Protein AF-A0A7R8ZUM9-F1 (afdb_monomer_lite)

Organism: NCBI:txid163714

Radius of gyration: 27.13 Å; chains: 1; bounding box: 46×42×92 Å

InterPro domains:
  IPR018389 TRAP transporter solute receptor DctP [PF03480] (64-168)
  IPR018389 TRAP transporter solute receptor DctP [PTHR33376] (64-169)
  IPR038404 TRAP transporter solute receptor DctP superfamily [G3DSA:3.40.190.170] (61-169)

Secondary structure (DSSP, 8-state):
--HHHHHHHHHHHHHHTT----PPEEEEEEE-S-TTSHHHHHHHHHHHHHHHHHTTSEEEEEEEEEEEEE----EEEEESS---SSGGGGTT-EEEE-SSHHHHHHHHHTTSEEEE--GGGHHHHHHTTSSSEEEE-HHHHHHTTGGGT--EEEEEEEE-PPEEEEEE-

Foldseek 3Di:
DPPPVVVVVVVVVVVVVPPPPQPADEDEDEDADDCPDVVVVVQVVVQVVCCVVVVNNYGYDHWKYFDDWDFQAFKFKWFQPDADPALVVQAAFEEEDAPDPVRQVVNVVSRHGYDHDDPVCVLVCLQVPVGGIYMGDPVSCVVVVVCVRTVYTDPPSSDTDIDTDMDTD

pLDDT: mean 88.33, std 12.73, range [51.47, 98.5]

Sequence (169 aa):
MMGKSFLFLFILILNQACASDSKPQLLYLAHNMPQSHPVHQGILEMQQSLERKSGGSLRIKYWLRGLCFYDAGSRSFYTSAKAIRSPEDLKGMKIRVMNNQMSINMVKAMGGSGTPMAFSELYTALQQGVVDGAENNPPSFVESNHYEVCKYYTLDEHSGVPDVLVIST

Structure (mmCIF, N/CA/C/O backbone):
data_AF-A0A7R8ZUM9-F1
#
_entry.id   AF-A0A7R8ZUM9-F1
#
loop_
_atom_site.group_PDB
_atom_site.id
_atom_site.type_symbol
_atom_site.label_atom_id
_atom_site.label_alt_id
_atom_site.label_comp_id
_atom_site.label_asym_id
_atom_site.label_entity_id
_atom_site.label_seq_id
_atom_site.pdbx_PDB_ins_code
_atom_site.Cartn_x
_atom_site.Cartn_y
_atom_site.Cartn_z
_atom_site.occupancy
_atom_site.B_iso_or_equiv
_atom_site.auth_seq_id
_atom_site.auth_comp_id
_atom_site.auth_asym_id
_atom_site.auth_atom_id
_atom_site.pdbx_PDB_model_num
ATOM 1 N N . MET A 1 1 ? -14.169 -29.057 72.718 1.00 53.19 1 MET A N 1
ATOM 2 C CA . MET A 1 1 ? -15.027 -28.085 71.992 1.00 53.19 1 MET A CA 1
ATOM 3 C C . MET A 1 1 ? -14.350 -27.489 70.738 1.00 53.19 1 MET A C 1
ATOM 5 O O . MET A 1 1 ? -14.696 -26.387 70.348 1.00 53.19 1 MET A O 1
ATOM 9 N N . MET A 1 2 ? -13.449 -28.209 70.044 1.00 54.53 2 MET A N 1
ATOM 10 C CA . MET A 1 2 ? -12.626 -27.634 68.952 1.00 54.53 2 MET A CA 1
ATOM 11 C C . MET A 1 2 ? -13.068 -28.015 67.518 1.00 54.53 2 MET A C 1
ATOM 13 O O . MET A 1 2 ? -12.538 -27.480 66.554 1.00 54.53 2 MET A O 1
ATOM 17 N N . GLY A 1 3 ? -14.027 -28.938 67.354 1.00 55.91 3 GLY A N 1
ATOM 18 C CA . GLY A 1 3 ? -14.366 -29.520 66.041 1.00 55.91 3 GLY A CA 1
ATOM 19 C C . GLY A 1 3 ? -15.409 -28.755 65.214 1.00 55.91 3 GLY A C 1
ATOM 20 O O . GLY A 1 3 ? -15.381 -28.814 63.989 1.00 55.91 3 GLY A O 1
ATOM 21 N N . LYS A 1 4 ? -16.316 -28.002 65.855 1.00 57.03 4 LYS A N 1
ATOM 22 C CA . LYS A 1 4 ? -17.398 -27.288 65.147 1.00 57.03 4 LYS A CA 1
ATOM 23 C C . LYS A 1 4 ? -16.918 -26.007 64.452 1.00 57.03 4 LYS A C 1
ATOM 25 O O . LYS A 1 4 ? -17.374 -25.730 63.348 1.00 57.03 4 LYS A O 1
ATOM 30 N N . SER A 1 5 ? -15.955 -25.283 65.035 1.00 57.88 5 SER A N 1
ATOM 31 C CA . SER A 1 5 ? -15.351 -24.102 64.391 1.00 57.88 5 SER A CA 1
ATOM 32 C C . SER A 1 5 ? -14.481 -24.460 63.187 1.00 57.88 5 SER A C 1
ATOM 34 O O . SER A 1 5 ? -14.463 -23.713 62.217 1.00 57.88 5 SER A O 1
ATOM 36 N N . PHE A 1 6 ? -13.799 -25.611 63.210 1.00 60.16 6 PHE A N 1
ATOM 37 C CA . PHE A 1 6 ? -12.957 -26.046 62.092 1.00 60.16 6 PHE A CA 1
ATOM 38 C C . PHE A 1 6 ? -13.796 -26.462 60.877 1.00 60.16 6 PHE A C 1
ATOM 40 O O . PHE A 1 6 ? -13.466 -26.113 59.748 1.00 60.16 6 PHE A O 1
ATOM 47 N N . LEU A 1 7 ? -14.931 -27.131 61.113 1.00 61.34 7 LEU A N 1
ATOM 48 C CA . LEU A 1 7 ? -15.879 -27.496 60.060 1.00 61.34 7 LEU A CA 1
ATOM 49 C C . LEU A 1 7 ? -16.547 -26.259 59.435 1.00 61.34 7 LEU A C 1
ATOM 51 O O . LEU A 1 7 ? -16.698 -26.192 58.219 1.00 61.34 7 LEU A O 1
ATOM 55 N N . PHE A 1 8 ? -16.885 -25.251 60.248 1.00 60.88 8 PHE A N 1
ATOM 56 C CA . PHE A 1 8 ? -17.423 -23.978 59.757 1.00 60.88 8 PHE A CA 1
ATOM 57 C C . PHE A 1 8 ? -16.404 -23.200 58.916 1.00 60.88 8 PHE A C 1
ATOM 59 O O . PHE A 1 8 ? -16.758 -22.672 57.864 1.00 60.88 8 PHE A O 1
ATOM 66 N N . LEU A 1 9 ? -15.136 -23.173 59.338 1.00 61.62 9 LEU A N 1
ATOM 67 C CA . LEU A 1 9 ? -14.059 -22.521 58.592 1.00 61.62 9 LEU A CA 1
ATOM 68 C C . LEU A 1 9 ? -13.787 -23.234 57.256 1.00 61.62 9 LEU A C 1
ATOM 70 O O . LEU A 1 9 ? -13.595 -22.579 56.238 1.00 61.62 9 LEU A O 1
ATOM 74 N N . PHE A 1 10 ? -13.849 -24.568 57.234 1.00 62.75 10 PHE A N 1
ATOM 75 C CA . PHE A 1 10 ? -13.651 -25.367 56.021 1.00 62.75 10 PHE A CA 1
ATOM 76 C C . PHE A 1 10 ? -14.787 -25.181 54.999 1.00 62.75 10 PHE A C 1
ATOM 78 O O . PHE A 1 10 ? -14.529 -25.056 53.804 1.00 62.75 10 PHE A O 1
ATOM 85 N N . ILE A 1 11 ? -16.040 -25.077 55.460 1.00 63.53 11 ILE A N 1
ATOM 86 C CA . ILE A 1 11 ? -17.202 -24.767 54.604 1.00 63.53 11 ILE A CA 1
ATOM 87 C C . ILE A 1 11 ? -17.119 -23.334 54.050 1.00 63.53 11 ILE A C 1
ATOM 89 O O . ILE A 1 11 ? -17.487 -23.099 52.897 1.00 63.53 11 ILE A O 1
ATOM 93 N N . LEU A 1 12 ? -16.602 -22.378 54.831 1.00 59.31 12 LEU A N 1
ATOM 94 C CA . LEU A 1 12 ? -16.405 -20.996 54.378 1.00 59.31 12 LEU A CA 1
ATOM 95 C C . LEU A 1 12 ? -15.325 -20.899 53.284 1.00 59.31 12 LEU A C 1
ATOM 97 O O . LEU A 1 12 ? -15.497 -20.163 52.316 1.00 59.31 12 LEU A O 1
ATOM 101 N N . ILE A 1 13 ? -14.240 -21.673 53.412 1.00 62.09 13 ILE A N 1
ATOM 102 C CA . ILE A 1 13 ? -13.142 -21.732 52.432 1.00 62.09 13 ILE A CA 1
ATOM 103 C C . ILE A 1 13 ? -13.594 -22.426 51.134 1.00 62.09 13 ILE A C 1
ATOM 105 O O . ILE A 1 13 ? -13.273 -21.952 50.045 1.00 62.09 13 ILE A O 1
ATOM 109 N N . LEU A 1 14 ? -14.398 -23.493 51.223 1.00 57.72 14 LEU A N 1
ATOM 110 C CA . LEU A 1 14 ? -14.947 -24.185 50.046 1.00 57.72 14 LEU A CA 1
ATOM 111 C C . LEU A 1 14 ? -15.922 -23.315 49.236 1.00 57.72 14 LEU A C 1
ATOM 113 O O . LEU A 1 14 ? -15.932 -23.403 48.011 1.00 57.72 14 LEU A O 1
ATOM 117 N N . ASN A 1 15 ? -16.700 -22.442 49.888 1.00 55.03 15 ASN A N 1
ATOM 118 C CA . ASN A 1 15 ? -17.597 -21.518 49.182 1.00 55.03 15 ASN A CA 1
ATOM 119 C C . ASN A 1 15 ? -16.850 -20.401 48.434 1.00 55.03 15 ASN A C 1
ATOM 121 O O . ASN A 1 15 ? -17.349 -19.922 47.420 1.00 55.03 15 ASN A O 1
ATOM 125 N N . GLN A 1 16 ? -15.650 -20.007 48.878 1.00 57.22 16 GLN A N 1
ATOM 126 C CA . GLN A 1 16 ? -14.845 -19.013 48.155 1.00 57.22 16 GLN A CA 1
ATOM 127 C C . GLN A 1 16 ? -14.099 -19.596 46.948 1.00 57.22 16 GLN A C 1
ATOM 129 O O . GLN A 1 16 ? -13.818 -18.874 45.997 1.00 57.22 16 GLN A O 1
ATOM 134 N N . ALA A 1 17 ? -13.823 -20.902 46.936 1.00 54.47 17 ALA A N 1
ATOM 135 C CA . ALA A 1 17 ? -13.097 -21.553 45.844 1.00 54.47 17 ALA A CA 1
ATOM 136 C C . ALA A 1 17 ? -13.923 -21.722 44.550 1.00 54.47 17 ALA A C 1
ATOM 138 O O . ALA A 1 17 ? -13.356 -22.034 43.505 1.00 54.47 17 ALA A O 1
ATOM 139 N N . CYS A 1 18 ? -15.248 -21.524 44.602 1.00 51.47 18 CYS A N 1
ATOM 140 C CA . CYS A 1 18 ? -16.145 -21.724 43.458 1.00 51.47 18 CYS A CA 1
ATOM 141 C C . CYS A 1 18 ? -16.448 -20.443 42.658 1.00 51.47 18 CYS A C 1
ATOM 143 O O . CYS A 1 18 ? -17.138 -20.511 41.641 1.00 51.47 18 CYS A O 1
ATOM 145 N N . ALA A 1 19 ? -15.938 -19.284 43.082 1.00 54.44 19 ALA A N 1
ATOM 146 C CA . ALA A 1 19 ? -16.013 -18.058 42.297 1.00 54.44 19 ALA A CA 1
ATOM 147 C C . ALA A 1 19 ? -14.882 -18.065 41.260 1.00 54.44 19 ALA A C 1
ATOM 149 O O . ALA A 1 19 ? -13.787 -17.561 41.502 1.00 54.44 19 ALA A O 1
ATOM 150 N N . SER A 1 20 ? -15.113 -18.685 40.100 1.00 56.97 20 SER A N 1
ATOM 151 C CA . SER A 1 20 ? -14.215 -18.492 38.965 1.00 56.97 20 SER A CA 1
ATOM 152 C C . SER A 1 20 ? -14.351 -17.044 38.490 1.00 56.97 20 SER A C 1
ATOM 154 O O . SER A 1 20 ? -15.278 -16.718 37.749 1.00 56.97 20 SER A O 1
ATOM 156 N N . ASP A 1 21 ? -13.429 -16.180 38.908 1.00 58.47 21 ASP A N 1
ATOM 157 C CA . ASP A 1 21 ? -13.212 -14.843 38.344 1.00 58.47 21 ASP A CA 1
ATOM 158 C C . ASP A 1 21 ? -12.678 -14.975 36.904 1.00 58.47 21 ASP A C 1
ATOM 160 O O . ASP A 1 21 ? -11.528 -14.658 36.582 1.00 58.47 21 ASP A O 1
ATOM 164 N N . SER A 1 22 ? -13.490 -15.515 35.993 1.00 67.50 22 SER A N 1
ATOM 165 C CA . SER A 1 22 ? -13.150 -15.509 34.577 1.00 67.50 22 SER A CA 1
ATOM 166 C C . SER A 1 22 ? -13.293 -14.074 34.080 1.00 67.50 22 SER A C 1
ATOM 168 O O . SER A 1 22 ? -14.404 -13.543 34.016 1.00 67.50 22 SER A O 1
ATOM 170 N N . LYS A 1 23 ? -12.166 -13.434 33.746 1.00 79.25 23 LYS A N 1
ATOM 171 C CA . LYS A 1 23 ? -12.163 -12.104 33.126 1.00 79.25 23 LYS A CA 1
ATOM 172 C C . LYS A 1 23 ? -13.129 -12.096 31.930 1.00 79.25 23 LYS A C 1
ATOM 174 O O . LYS A 1 23 ? -13.048 -13.013 31.112 1.00 79.25 23 LYS A O 1
ATOM 179 N N . PRO A 1 24 ? -13.997 -11.076 31.800 1.00 84.06 24 PRO A N 1
ATOM 180 C CA . PRO A 1 24 ? -14.909 -10.975 30.670 1.00 84.06 24 PRO A CA 1
ATOM 181 C C . PRO A 1 24 ? -14.148 -11.027 29.347 1.00 84.06 24 PRO A C 1
ATOM 183 O O . PRO A 1 24 ? -13.150 -10.318 29.177 1.00 84.06 24 PRO A O 1
ATOM 186 N N . GLN A 1 25 ? -14.628 -11.821 28.395 1.00 91.06 25 GLN A N 1
ATOM 187 C CA . GLN A 1 25 ? -14.088 -11.800 27.042 1.00 91.06 25 GLN A CA 1
ATOM 188 C C . GLN A 1 25 ? -14.609 -10.549 26.320 1.00 91.06 25 GLN A C 1
ATOM 190 O O . GLN A 1 25 ? -15.815 -10.303 26.234 1.00 91.06 25 GLN A O 1
ATOM 195 N N . LEU A 1 26 ? -13.673 -9.742 25.819 1.00 89.81 26 LEU A N 1
ATOM 196 C CA . LEU A 1 26 ? -13.956 -8.483 25.139 1.00 89.81 26 LEU A CA 1
ATOM 197 C C . LEU A 1 26 ? -14.084 -8.693 23.631 1.00 89.81 26 LEU A C 1
ATOM 199 O O . LEU A 1 26 ? -13.175 -9.211 22.983 1.00 89.81 26 LEU A O 1
ATOM 203 N N . LEU A 1 27 ? -15.201 -8.236 23.073 1.00 88.69 27 LEU A N 1
ATOM 204 C CA . LEU A 1 27 ? -15.417 -8.098 21.641 1.00 88.69 27 LEU A CA 1
ATOM 205 C C . LEU A 1 27 ? -15.182 -6.638 21.257 1.00 88.69 27 LEU A C 1
ATOM 207 O O . LEU A 1 27 ? -15.891 -5.739 21.709 1.00 88.69 27 LEU A O 1
ATOM 211 N N . TYR A 1 28 ? -14.184 -6.400 20.414 1.00 86.94 28 TYR A N 1
ATOM 212 C CA . TYR A 1 28 ? -13.873 -5.063 19.924 1.00 86.94 28 TYR A CA 1
ATOM 213 C C . TYR A 1 28 ? -14.649 -4.785 18.650 1.00 86.94 28 TYR A C 1
ATOM 215 O O . TYR A 1 28 ? -14.553 -5.541 17.684 1.00 86.94 28 TYR A O 1
ATOM 223 N N . LEU A 1 29 ? -15.390 -3.682 18.648 1.00 84.88 29 LEU A N 1
ATOM 224 C CA . LEU A 1 29 ? -16.095 -3.197 17.470 1.00 84.88 29 LEU A CA 1
ATOM 225 C C . LEU A 1 29 ? -15.611 -1.793 17.127 1.00 84.88 29 LEU A C 1
ATOM 227 O O . LEU A 1 29 ? -15.349 -0.967 18.004 1.00 84.88 29 LEU A O 1
ATOM 231 N N . ALA A 1 30 ? -15.500 -1.529 15.832 1.00 79.75 30 ALA A N 1
ATOM 232 C CA . ALA A 1 30 ? -15.129 -0.232 15.298 1.00 79.75 30 ALA A CA 1
ATOM 233 C C . ALA A 1 30 ? -16.042 0.106 14.119 1.00 79.75 30 ALA A C 1
ATOM 235 O O . ALA A 1 30 ? -16.398 -0.760 13.322 1.00 79.75 30 ALA A O 1
ATOM 236 N N . HIS A 1 31 ? -16.422 1.373 14.021 1.00 80.44 31 HIS A N 1
ATOM 237 C CA . HIS A 1 31 ? -17.114 1.944 12.872 1.00 80.44 31 HIS A CA 1
ATOM 238 C C . HIS A 1 31 ? -16.783 3.440 12.816 1.00 80.44 31 HIS A C 1
ATOM 240 O O . HIS A 1 31 ? -16.430 4.035 13.832 1.00 80.44 31 HIS A O 1
ATOM 246 N N . ASN A 1 32 ? -16.922 4.063 11.646 1.00 73.50 32 ASN A N 1
ATOM 247 C CA . ASN A 1 32 ? -16.602 5.483 11.460 1.00 73.50 32 ASN A CA 1
ATOM 248 C C . ASN A 1 32 ? -17.852 6.373 11.330 1.00 73.50 32 ASN A C 1
ATOM 250 O O . ASN A 1 32 ? -17.874 7.337 10.574 1.00 73.50 32 ASN A O 1
ATOM 254 N N . MET A 1 33 ? -18.934 6.008 12.018 1.00 78.81 33 MET A N 1
ATOM 255 C CA . MET A 1 33 ? -20.203 6.743 11.922 1.00 78.81 33 MET A CA 1
ATOM 256 C C . MET A 1 33 ? -20.374 7.668 13.132 1.00 78.81 33 MET A C 1
ATOM 258 O O . MET A 1 33 ? -19.925 7.303 14.221 1.00 78.81 33 MET A O 1
ATOM 262 N N . PRO A 1 34 ? -21.056 8.822 12.990 1.00 80.50 34 PRO A N 1
ATOM 263 C CA . PRO A 1 34 ? -21.393 9.684 14.121 1.00 80.50 34 PRO A CA 1
ATOM 264 C C . PRO A 1 34 ? -22.122 8.926 15.236 1.00 80.50 34 PRO A C 1
ATOM 266 O O . PRO A 1 34 ? -22.841 7.965 14.966 1.00 80.50 34 PRO A O 1
ATOM 269 N N . GLN A 1 35 ? -22.014 9.396 16.483 1.00 81.19 35 GLN A N 1
ATOM 270 C CA . GLN A 1 35 ? -22.724 8.768 17.607 1.00 81.19 35 GLN A CA 1
ATOM 271 C C . GLN A 1 35 ? -24.248 8.796 17.427 1.00 81.19 35 GLN A C 1
ATOM 273 O O . GLN A 1 35 ? -24.936 7.886 17.871 1.00 81.19 35 GLN A O 1
ATOM 278 N N . SER A 1 36 ? -24.782 9.799 16.728 1.00 86.25 36 SER A N 1
ATOM 279 C CA . SER A 1 36 ? -26.204 9.884 16.375 1.00 86.25 36 SER A CA 1
ATOM 280 C C . SER A 1 36 ? -26.640 8.878 15.304 1.00 86.25 36 SER A C 1
ATOM 282 O O . SER A 1 36 ? -27.835 8.711 15.073 1.00 86.25 36 SER A O 1
ATOM 284 N N . HIS A 1 37 ? -25.706 8.210 14.625 1.00 90.12 37 HIS A N 1
ATOM 285 C CA . HIS A 1 37 ? -26.030 7.294 13.543 1.00 90.12 37 HIS A CA 1
ATOM 286 C C . HIS A 1 37 ? -26.660 5.994 14.082 1.00 90.12 37 HIS A C 1
ATOM 288 O O . HIS A 1 37 ? -26.143 5.438 15.058 1.00 90.12 37 HIS A O 1
ATOM 294 N N . PRO A 1 38 ? -27.695 5.428 13.426 1.00 93.44 38 PRO A N 1
ATOM 295 C CA . PRO A 1 38 ? -28.362 4.205 13.886 1.00 93.44 38 PRO A CA 1
ATOM 296 C C . PRO A 1 38 ? -27.424 3.013 14.115 1.00 93.44 38 PRO A C 1
ATOM 298 O O . PRO A 1 38 ? -27.644 2.227 15.028 1.00 93.44 38 PRO A O 1
ATOM 301 N N . VAL A 1 39 ? -26.340 2.897 13.337 1.00 89.88 39 VAL A N 1
ATOM 302 C CA . VAL A 1 39 ? -25.321 1.842 13.535 1.00 89.88 39 VAL A CA 1
ATOM 303 C C . VAL A 1 39 ? -24.595 1.989 14.877 1.00 89.88 39 VAL A C 1
ATOM 305 O O . VAL A 1 39 ? -24.379 0.985 15.549 1.00 89.88 39 VAL A O 1
ATOM 308 N N . HIS A 1 40 ? -24.252 3.215 15.297 1.00 89.44 40 HIS A N 1
ATOM 309 C CA . HIS A 1 40 ? -23.618 3.436 16.603 1.00 89.44 40 HIS A CA 1
ATOM 310 C C . HIS A 1 40 ? -24.581 3.076 17.734 1.00 89.44 40 HIS A C 1
ATOM 312 O O . HIS A 1 40 ? -24.232 2.322 18.637 1.00 89.44 40 HIS A O 1
ATOM 318 N N . GLN A 1 41 ? -25.822 3.561 17.638 1.00 91.50 41 GLN A N 1
ATOM 319 C CA . GLN A 1 41 ? -26.874 3.264 18.610 1.00 91.50 41 GLN A CA 1
ATOM 320 C C . GLN A 1 41 ? -27.155 1.758 18.698 1.00 91.50 41 GLN A C 1
ATOM 322 O O . GLN A 1 41 ? -27.282 1.213 19.791 1.00 91.50 41 GLN A O 1
ATOM 327 N N . GLY A 1 42 ? -27.147 1.058 17.560 1.00 92.88 42 GLY A N 1
ATOM 328 C CA . GLY A 1 42 ? -27.266 -0.397 17.512 1.00 92.88 42 GLY A CA 1
ATOM 329 C C . GLY A 1 42 ? -26.124 -1.121 18.231 1.00 92.88 42 GLY A C 1
ATOM 330 O O . GLY A 1 42 ? -26.372 -2.106 18.920 1.00 92.88 42 GLY A O 1
ATOM 331 N N . ILE A 1 43 ? -24.886 -0.625 18.134 1.00 91.25 43 ILE A N 1
ATOM 332 C CA . ILE A 1 43 ? -23.742 -1.186 18.873 1.00 91.25 43 ILE A CA 1
ATOM 333 C C . ILE A 1 43 ? -23.891 -0.959 20.382 1.00 91.25 43 ILE A C 1
ATOM 335 O O . ILE A 1 43 ? -23.612 -1.880 21.149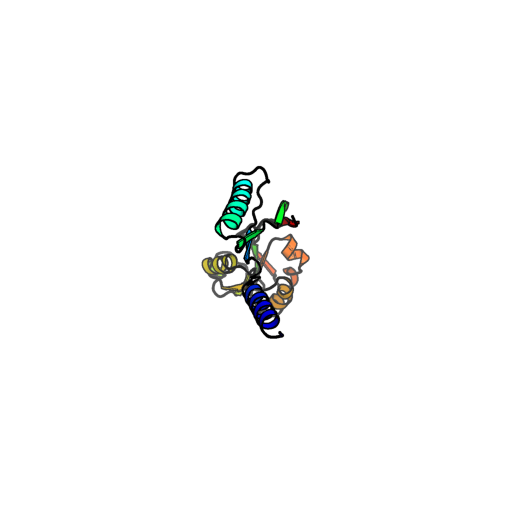 1.00 91.25 43 ILE A O 1
ATOM 339 N N . LEU A 1 44 ? -24.365 0.215 20.811 1.00 90.75 44 LEU A N 1
ATOM 340 C CA . LEU A 1 44 ? -24.623 0.504 22.227 1.00 90.75 44 LEU A CA 1
ATOM 341 C C . LEU A 1 44 ? -25.708 -0.416 22.807 1.00 90.75 44 LEU A C 1
ATOM 343 O O . LEU A 1 44 ? -25.522 -0.992 23.879 1.00 90.75 44 LEU A O 1
ATOM 347 N N . GLU A 1 45 ? -26.805 -0.622 22.079 1.00 94.69 45 GLU A N 1
ATOM 348 C CA . GLU A 1 45 ? -27.875 -1.535 22.499 1.00 94.69 45 GLU A CA 1
ATOM 349 C C . GLU A 1 45 ? -27.406 -2.997 22.497 1.00 94.69 45 GLU A C 1
ATOM 351 O O . GLU A 1 45 ? -27.706 -3.774 23.410 1.00 94.69 45 GLU A O 1
ATOM 356 N N . MET A 1 46 ? -26.604 -3.382 21.501 1.00 93.88 46 MET A N 1
ATOM 357 C CA . MET A 1 46 ? -25.997 -4.709 21.439 1.00 93.88 46 MET A CA 1
ATOM 358 C C . MET A 1 46 ? -25.040 -4.944 22.610 1.00 93.88 46 MET A C 1
ATOM 360 O O . MET A 1 46 ? -25.053 -6.035 23.177 1.00 93.88 46 MET A O 1
ATOM 364 N N . GLN A 1 47 ? -24.256 -3.939 23.009 1.00 92.69 47 GLN A N 1
ATOM 365 C CA . GLN A 1 47 ? -23.386 -4.004 24.184 1.00 92.69 47 GLN A CA 1
ATOM 366 C C . GLN A 1 47 ? -24.198 -4.306 25.448 1.00 92.69 47 GLN A C 1
ATOM 368 O O . GLN A 1 47 ? -23.882 -5.268 26.151 1.00 92.69 47 GLN A O 1
ATOM 373 N N . GLN A 1 48 ? -25.278 -3.559 25.693 1.00 93.25 48 GLN A N 1
ATOM 374 C CA . GLN A 1 48 ? -26.149 -3.771 26.856 1.00 93.25 48 GLN A CA 1
ATOM 375 C C . GLN A 1 48 ? -26.828 -5.145 26.819 1.00 93.25 48 GLN A C 1
ATOM 377 O O . GLN A 1 48 ? -26.856 -5.880 27.811 1.00 93.25 48 GLN A O 1
ATOM 382 N N . SER A 1 49 ? -27.361 -5.527 25.659 1.00 94.88 49 SER A N 1
ATOM 383 C CA . SER A 1 49 ? -28.033 -6.811 25.481 1.00 94.88 49 SER A CA 1
ATOM 384 C C . SER A 1 49 ? -27.081 -8.000 25.625 1.00 94.88 49 SER A C 1
ATOM 386 O O . SER A 1 49 ? -27.479 -9.017 26.195 1.00 94.88 49 SER A O 1
ATOM 388 N N . LEU A 1 50 ? -25.837 -7.887 25.155 1.00 94.19 50 LEU A N 1
ATOM 389 C CA . LEU A 1 50 ? -24.821 -8.929 25.295 1.00 94.19 50 LEU A CA 1
ATOM 390 C C . LEU A 1 50 ? -24.377 -9.082 26.749 1.00 94.19 50 LEU A C 1
ATOM 392 O O . LEU A 1 50 ? -24.323 -10.204 27.250 1.00 94.19 50 LEU A O 1
ATOM 396 N N . GLU A 1 51 ? -24.102 -7.976 27.438 1.00 93.31 51 GLU A N 1
ATOM 397 C CA . GLU A 1 51 ? -23.686 -8.006 28.841 1.00 93.31 51 GLU A CA 1
ATOM 398 C C . GLU A 1 51 ? -24.776 -8.637 29.718 1.00 93.31 51 GLU A C 1
ATOM 400 O O . GLU A 1 51 ? -24.502 -9.560 30.488 1.00 93.31 51 GLU A O 1
ATOM 405 N N . ARG A 1 52 ? -26.038 -8.247 29.503 1.00 94.62 52 ARG A N 1
ATOM 406 C CA . ARG A 1 52 ? -27.200 -8.830 30.187 1.00 94.62 52 ARG A CA 1
ATOM 407 C C . ARG A 1 52 ? -27.372 -10.321 29.901 1.00 94.62 52 ARG A C 1
ATOM 409 O O . ARG A 1 52 ? -27.574 -11.095 30.830 1.00 94.62 52 ARG A O 1
ATOM 416 N N . LYS A 1 53 ? -27.321 -10.741 28.631 1.00 95.31 53 LYS A N 1
ATOM 417 C CA . LYS A 1 53 ? -27.535 -12.152 28.249 1.00 95.31 53 LYS A CA 1
ATOM 418 C C . LYS A 1 53 ? -26.382 -13.066 28.656 1.00 95.31 53 LYS A C 1
ATOM 420 O O . LYS A 1 53 ? -26.611 -14.244 28.899 1.00 95.31 53 LYS A O 1
ATOM 425 N N . SER A 1 54 ? -25.162 -12.541 28.712 1.00 93.94 54 SER A N 1
ATOM 426 C CA . SER A 1 54 ? -23.963 -13.306 29.064 1.00 93.94 54 SER A CA 1
ATOM 427 C C . SER A 1 54 ? -23.664 -13.312 30.566 1.00 93.94 54 SER A C 1
ATOM 429 O O . SER A 1 54 ? -22.684 -13.930 30.982 1.00 93.94 54 SER A O 1
ATOM 431 N N . GLY A 1 55 ? -24.453 -12.606 31.385 1.00 92.25 55 GLY A N 1
ATOM 432 C CA . GLY A 1 55 ? -24.154 -12.431 32.808 1.00 92.25 55 GLY A CA 1
ATOM 433 C C . GLY A 1 55 ? -22.816 -11.721 33.041 1.00 92.25 55 GLY A C 1
ATOM 434 O O . GLY A 1 55 ? -22.119 -12.019 34.005 1.00 92.25 55 GLY A O 1
ATOM 435 N N . GLY A 1 56 ? -22.416 -10.838 32.122 1.00 89.81 56 GLY A N 1
ATOM 436 C CA . GLY A 1 56 ? -21.142 -10.121 32.173 1.00 89.81 56 GLY A CA 1
ATOM 437 C C . GLY A 1 56 ? -19.917 -10.905 31.696 1.00 89.81 56 GLY A C 1
ATOM 438 O O . GLY A 1 56 ? -18.833 -10.322 31.662 1.00 89.81 56 GLY A O 1
ATOM 439 N N . SER A 1 57 ? -20.064 -12.173 31.291 1.00 91.50 57 SER A N 1
ATOM 440 C CA . SER A 1 57 ? -18.955 -12.977 30.745 1.00 91.50 57 SER A CA 1
ATOM 441 C C . SER A 1 57 ? -18.492 -12.507 29.359 1.00 91.50 57 SER A C 1
ATOM 443 O O . SER A 1 57 ? -17.338 -12.730 28.990 1.00 91.50 57 SER A O 1
ATOM 445 N N . LEU A 1 58 ? -19.353 -11.799 28.618 1.00 93.31 58 LEU A N 1
ATOM 446 C CA . LEU A 1 58 ? -19.037 -11.156 27.344 1.00 93.31 58 LEU A CA 1
ATOM 447 C C . LEU A 1 58 ? -19.316 -9.655 27.420 1.00 93.31 58 LEU A C 1
ATOM 449 O O . LEU A 1 58 ? -20.373 -9.227 27.887 1.00 93.31 58 LEU A O 1
ATOM 453 N N . ARG A 1 59 ? -18.384 -8.850 26.907 1.00 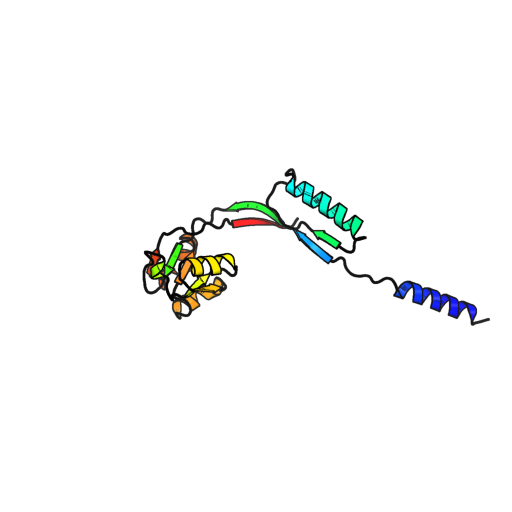91.50 59 ARG A N 1
ATOM 454 C CA . ARG A 1 59 ? -18.529 -7.390 26.826 1.00 91.50 59 ARG A CA 1
ATOM 455 C C . ARG A 1 59 ? -18.117 -6.887 25.456 1.00 91.50 59 ARG A C 1
ATOM 457 O O . ARG A 1 59 ? -17.143 -7.371 24.889 1.00 91.50 59 ARG A O 1
ATOM 464 N N . ILE A 1 60 ? -18.823 -5.886 24.942 1.00 90.19 60 ILE A N 1
ATOM 465 C CA . ILE A 1 60 ? -18.404 -5.157 23.743 1.00 90.19 60 ILE A CA 1
ATOM 466 C C . ILE A 1 60 ? -17.671 -3.891 24.167 1.00 90.19 60 ILE A C 1
ATOM 468 O O . ILE A 1 60 ? -18.132 -3.177 25.058 1.00 90.19 60 ILE A O 1
ATOM 472 N N . LYS A 1 61 ? -16.548 -3.602 23.510 1.00 86.31 61 LYS A N 1
ATOM 473 C CA . LYS A 1 61 ? -15.860 -2.319 23.616 1.00 86.31 61 LYS A CA 1
ATOM 474 C C . LYS A 1 61 ? -15.799 -1.663 22.243 1.00 86.31 61 LYS A C 1
ATOM 476 O O . LYS A 1 61 ? -15.107 -2.133 21.341 1.00 86.31 61 LYS A O 1
ATOM 481 N N . TYR A 1 62 ? -16.509 -0.552 22.113 1.00 83.94 62 TYR A N 1
ATOM 482 C CA . TYR A 1 62 ? -16.192 0.462 21.119 1.00 83.94 62 TYR A CA 1
ATOM 483 C C . TYR A 1 62 ? -15.000 1.266 21.649 1.00 83.94 62 TYR A C 1
ATOM 485 O O . TYR A 1 62 ? -15.034 1.728 22.787 1.00 83.94 62 TYR A O 1
ATOM 493 N N . TRP A 1 63 ? -13.914 1.323 20.876 1.00 80.12 63 TRP A N 1
ATOM 494 C CA . TRP A 1 63 ? -12.627 1.858 21.352 1.00 80.12 63 TRP A CA 1
ATOM 495 C C . TRP A 1 63 ? -11.917 2.812 20.389 1.00 80.12 63 TRP A C 1
ATOM 497 O O . TRP A 1 63 ? -10.924 3.428 20.768 1.00 80.12 63 TRP A O 1
ATOM 507 N N . LEU A 1 64 ? -12.407 2.926 19.153 1.00 83.81 64 LEU A N 1
ATOM 508 C CA . LEU A 1 64 ? -11.822 3.773 18.120 1.00 83.81 64 LEU A CA 1
ATOM 509 C C . LEU A 1 64 ? -12.904 4.671 17.541 1.00 83.81 64 LEU A C 1
ATOM 511 O O . LEU A 1 64 ? -13.899 4.176 17.010 1.00 83.81 64 LEU A O 1
ATOM 515 N N . ARG A 1 65 ? -12.675 5.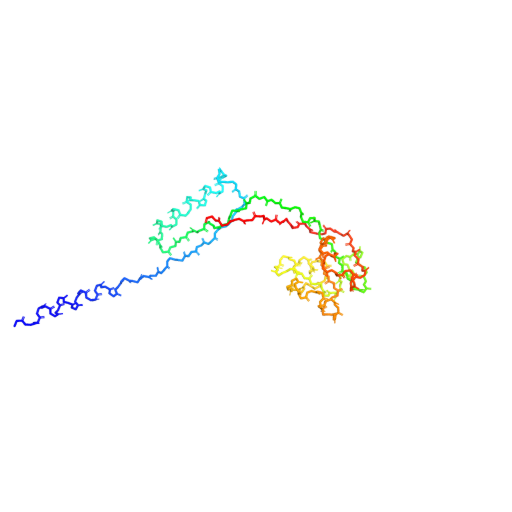982 17.607 1.00 81.31 65 ARG A N 1
ATOM 516 C CA . ARG A 1 65 ? -13.496 6.994 16.945 1.00 81.31 65 ARG A CA 1
ATOM 517 C C . ARG A 1 65 ? -12.718 7.591 15.787 1.00 81.31 65 ARG A C 1
ATOM 519 O O . ARG A 1 65 ? -11.718 8.26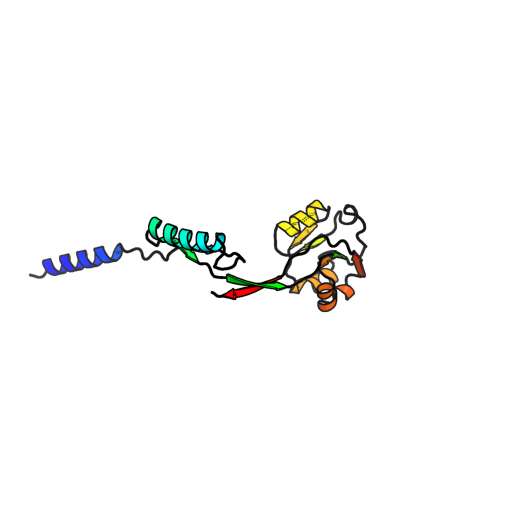3 16.026 1.00 81.31 65 ARG A O 1
ATOM 526 N N . GLY A 1 66 ? -13.187 7.395 14.559 1.00 85.56 66 GLY A N 1
ATOM 527 C CA . GLY A 1 66 ? -12.668 8.168 13.436 1.00 85.56 66 GLY A CA 1
ATOM 528 C C . GLY A 1 66 ? -13.212 9.601 13.458 1.00 85.56 66 GLY A C 1
ATOM 529 O O . GLY A 1 66 ? -14.369 9.843 13.814 1.00 85.56 66 GLY A O 1
ATOM 530 N N . LEU A 1 67 ? -12.340 10.561 13.161 1.00 85.12 67 LEU A N 1
ATOM 531 C CA . LEU A 1 67 ? -12.629 11.995 13.170 1.00 85.12 67 LEU A CA 1
ATOM 532 C C . LEU A 1 67 ? -12.827 12.536 11.755 1.00 85.12 67 LEU A C 1
ATOM 534 O O . LEU A 1 67 ? -13.755 13.304 11.513 1.00 85.12 67 LEU A O 1
ATOM 538 N N . CYS A 1 68 ? -11.965 12.128 10.827 1.00 85.69 68 CYS A N 1
ATOM 539 C CA . CYS A 1 68 ? -12.015 12.526 9.426 1.00 85.69 68 CYS A CA 1
ATOM 540 C C . CYS A 1 68 ? -11.267 11.522 8.540 1.00 85.69 68 CYS A C 1
ATOM 542 O O . CYS A 1 68 ? -10.540 10.654 9.034 1.00 85.69 68 CYS A O 1
ATOM 544 N N . PHE A 1 69 ? -11.472 11.665 7.230 1.00 88.69 69 PHE A N 1
ATOM 545 C CA . PHE A 1 69 ? -10.714 10.968 6.198 1.00 88.69 69 PHE A CA 1
ATOM 546 C C . PHE A 1 69 ? -9.684 11.912 5.588 1.00 88.69 69 PHE A C 1
ATOM 548 O O . PHE A 1 69 ? -10.009 13.065 5.295 1.00 88.69 69 PHE A O 1
ATOM 555 N N . TYR A 1 70 ? -8.467 11.420 5.392 1.00 88.75 70 TYR A N 1
ATOM 556 C CA . TYR A 1 70 ? -7.447 12.090 4.596 1.00 88.75 70 TYR A CA 1
ATOM 557 C C . TYR A 1 70 ? -7.427 11.499 3.192 1.00 88.75 70 TYR A C 1
ATOM 559 O O . TYR A 1 70 ? -7.673 10.305 2.993 1.00 88.75 70 TYR A O 1
ATOM 567 N N . ASP A 1 71 ? -7.148 12.362 2.221 1.00 87.62 71 ASP A N 1
ATOM 568 C CA . ASP A 1 71 ? -6.945 11.945 0.846 1.00 87.62 71 ASP A CA 1
ATOM 569 C C . ASP A 1 71 ? -5.526 11.390 0.690 1.00 87.62 71 ASP A C 1
ATOM 571 O O . ASP A 1 71 ? -4.543 12.127 0.765 1.00 87.62 71 ASP A O 1
ATOM 575 N N . ALA A 1 72 ? -5.437 10.075 0.502 1.00 87.50 72 ALA A N 1
ATOM 576 C CA . ALA A 1 72 ? -4.190 9.372 0.222 1.00 87.50 72 ALA A CA 1
ATOM 577 C C . ALA A 1 72 ? -3.950 9.198 -1.290 1.00 87.50 72 ALA A C 1
ATOM 579 O O . ALA A 1 72 ? -2.969 8.568 -1.690 1.00 87.50 72 ALA A O 1
ATOM 580 N N . GLY A 1 73 ? -4.830 9.729 -2.142 1.00 92.88 73 GLY A N 1
ATOM 581 C CA . GLY A 1 73 ? -4.775 9.576 -3.589 1.00 92.88 73 GLY A CA 1
ATOM 582 C C . GLY A 1 73 ? -4.946 8.134 -4.074 1.00 92.88 73 GLY A C 1
ATOM 583 O O . GLY A 1 73 ? -5.272 7.206 -3.326 1.00 92.88 73 GLY A O 1
ATOM 584 N N . SER A 1 74 ? -4.697 7.952 -5.368 1.00 96.06 74 SER A N 1
ATOM 585 C CA . SER A 1 74 ? -4.730 6.648 -6.026 1.00 96.06 74 SER A CA 1
ATOM 586 C C . SER A 1 74 ? -3.357 5.985 -6.011 1.00 96.06 74 SER A C 1
ATOM 588 O O . SER A 1 74 ? -2.315 6.633 -6.127 1.00 96.06 74 SER A O 1
ATOM 590 N N . ARG A 1 75 ? -3.351 4.663 -5.893 1.00 96.69 75 ARG A N 1
ATOM 591 C CA . ARG A 1 75 ? -2.161 3.817 -5.876 1.00 96.69 75 ARG A CA 1
ATOM 592 C C . ARG A 1 75 ? -1.977 3.204 -7.254 1.00 96.69 75 ARG A C 1
ATOM 594 O O . ARG A 1 75 ? -2.939 2.779 -7.886 1.00 96.69 75 ARG A O 1
ATOM 601 N N . SER A 1 76 ? -0.732 3.206 -7.703 1.00 97.69 76 SER A N 1
ATOM 602 C CA . SER A 1 76 ? -0.338 2.813 -9.050 1.00 97.69 76 SER A CA 1
ATOM 603 C C . SER A 1 76 ? 0.905 1.932 -9.003 1.00 97.69 76 SER A C 1
ATOM 605 O O . SER A 1 76 ? 1.699 2.034 -8.057 1.00 97.69 76 SER A O 1
ATOM 607 N N . PHE A 1 77 ? 1.082 1.057 -9.992 1.00 98.06 77 PHE A N 1
ATOM 608 C CA . PHE A 1 77 ? 2.236 0.156 -10.021 1.00 98.06 77 PHE A CA 1
ATOM 609 C C . PHE A 1 77 ? 3.549 0.867 -10.341 1.00 98.06 77 PHE A C 1
ATOM 611 O O . PHE A 1 77 ? 3.628 1.723 -11.225 1.00 98.06 77 PHE A O 1
ATOM 618 N N . TYR A 1 78 ? 4.619 0.415 -9.693 1.00 98.50 78 TYR A N 1
ATOM 619 C CA . TYR A 1 78 ? 5.984 0.748 -10.070 1.00 98.50 78 TYR A CA 1
ATOM 620 C C . TYR A 1 78 ? 6.931 -0.429 -9.955 1.00 98.50 78 TYR A C 1
ATOM 622 O O . TYR A 1 78 ? 6.801 -1.280 -9.076 1.00 98.50 78 TYR A O 1
ATOM 630 N N . THR A 1 79 ? 7.890 -0.476 -10.868 1.00 98.25 79 THR A N 1
ATOM 631 C CA . THR A 1 79 ? 8.748 -1.640 -11.083 1.00 98.25 79 THR A CA 1
ATOM 632 C C . THR A 1 79 ? 10.166 -1.215 -11.452 1.00 98.25 79 THR A C 1
ATOM 634 O O . THR A 1 79 ? 10.418 -0.108 -11.951 1.00 98.25 79 THR A O 1
ATOM 637 N N . SER A 1 80 ? 11.120 -2.111 -11.208 1.00 96.50 80 SER A N 1
ATOM 638 C CA . SER A 1 80 ? 12.540 -1.888 -11.502 1.00 96.50 80 SER A CA 1
ATOM 639 C C . SER A 1 80 ? 12.885 -2.096 -12.977 1.00 96.50 80 SER A C 1
ATOM 641 O O . SER A 1 80 ? 13.611 -1.287 -13.554 1.00 96.50 80 SER A O 1
ATOM 643 N N . ALA A 1 81 ? 12.339 -3.140 -13.607 1.00 93.62 81 ALA A N 1
ATOM 644 C CA . ALA A 1 81 ? 12.828 -3.622 -14.902 1.00 93.62 81 ALA A CA 1
ATOM 645 C C . ALA A 1 81 ? 11.934 -3.305 -16.114 1.00 93.62 81 ALA A C 1
ATOM 647 O O . ALA A 1 81 ? 12.447 -3.186 -17.227 1.00 93.62 81 ALA A O 1
ATOM 648 N N . LYS A 1 82 ? 10.611 -3.196 -15.937 1.00 94.94 82 LYS A N 1
ATOM 649 C CA . LYS A 1 82 ? 9.652 -3.152 -17.054 1.00 94.94 82 LYS A CA 1
ATOM 650 C C . LYS A 1 82 ? 8.373 -2.398 -16.693 1.00 94.94 82 LYS A C 1
ATOM 652 O O . LYS A 1 82 ? 7.750 -2.715 -15.687 1.00 94.94 82 LYS A O 1
ATOM 657 N N . ALA A 1 83 ? 7.919 -1.500 -17.568 1.00 96.44 83 ALA A N 1
ATOM 658 C CA . ALA A 1 83 ? 6.598 -0.877 -17.459 1.00 96.44 83 ALA A CA 1
ATOM 659 C C . ALA A 1 83 ? 5.456 -1.899 -17.589 1.00 96.44 83 ALA A C 1
ATOM 661 O O . ALA A 1 83 ? 5.513 -2.794 -18.433 1.00 96.44 83 ALA A O 1
ATOM 662 N N . ILE A 1 84 ? 4.401 -1.713 -16.800 1.00 97.62 84 ILE A N 1
ATOM 663 C CA . ILE A 1 84 ? 3.173 -2.505 -16.871 1.00 97.62 84 ILE A CA 1
ATOM 664 C C . ILE A 1 84 ? 2.206 -1.723 -17.757 1.00 97.62 84 ILE A C 1
ATOM 666 O O . ILE A 1 84 ? 1.875 -0.591 -17.446 1.00 97.62 84 ILE A O 1
ATOM 670 N N . ARG A 1 85 ? 1.794 -2.256 -18.903 1.00 95.75 85 ARG A N 1
ATOM 671 C CA . ARG A 1 85 ? 0.825 -1.598 -19.802 1.00 95.75 85 ARG A CA 1
ATOM 672 C C . ARG A 1 85 ? -0.482 -2.369 -19.887 1.00 95.75 85 ARG A C 1
ATOM 674 O O . ARG A 1 85 ? -1.510 -1.784 -20.215 1.00 95.75 85 ARG A O 1
ATOM 681 N N . SER A 1 86 ? -0.441 -3.659 -19.582 1.00 95.12 86 SER A N 1
ATOM 682 C CA . SER A 1 86 ? -1.612 -4.516 -19.447 1.00 95.12 86 SER A CA 1
ATOM 683 C C . SER A 1 86 ? -1.406 -5.538 -18.319 1.00 95.12 86 SER A C 1
ATOM 685 O O . SER A 1 86 ? -0.268 -5.753 -17.891 1.00 95.12 86 SER A O 1
ATOM 687 N N . PRO A 1 87 ? -2.470 -6.191 -17.813 1.00 93.56 87 PRO A N 1
ATOM 688 C CA . PRO A 1 87 ? -2.345 -7.219 -16.775 1.00 93.56 87 PRO A CA 1
ATOM 689 C C . PRO A 1 87 ? -1.384 -8.360 -17.150 1.00 93.56 87 PRO A C 1
ATOM 691 O O . PRO A 1 87 ? -0.681 -8.896 -16.299 1.00 93.56 87 PRO A O 1
ATOM 694 N N . GLU A 1 88 ? -1.269 -8.704 -18.433 1.00 95.75 88 GLU A N 1
ATOM 695 C CA . GLU A 1 88 ? -0.337 -9.731 -18.919 1.00 95.75 88 GLU A CA 1
ATOM 696 C C . GLU A 1 88 ? 1.122 -9.404 -18.585 1.00 95.75 88 GLU A C 1
ATOM 698 O O . GLU A 1 88 ? 1.936 -10.317 -18.417 1.00 95.75 88 GLU A O 1
ATOM 703 N N . ASP A 1 89 ? 1.458 -8.119 -18.444 1.00 97.38 89 ASP A N 1
ATOM 704 C CA . ASP A 1 89 ? 2.804 -7.690 -18.093 1.00 97.38 89 ASP A CA 1
ATOM 705 C C . ASP A 1 89 ? 3.204 -8.061 -16.666 1.00 97.38 89 ASP A C 1
ATOM 707 O O . ASP A 1 89 ? 4.402 -8.196 -16.419 1.00 97.38 89 ASP A O 1
ATOM 711 N N . LEU A 1 90 ? 2.230 -8.279 -15.775 1.00 96.50 90 LEU A N 1
ATOM 712 C CA . LEU A 1 90 ? 2.434 -8.714 -14.390 1.00 96.50 90 LEU A CA 1
ATOM 713 C C . LEU A 1 90 ? 2.739 -10.210 -14.275 1.00 96.50 90 LEU A C 1
ATOM 715 O O . LEU A 1 90 ? 3.127 -10.674 -13.200 1.00 96.50 90 L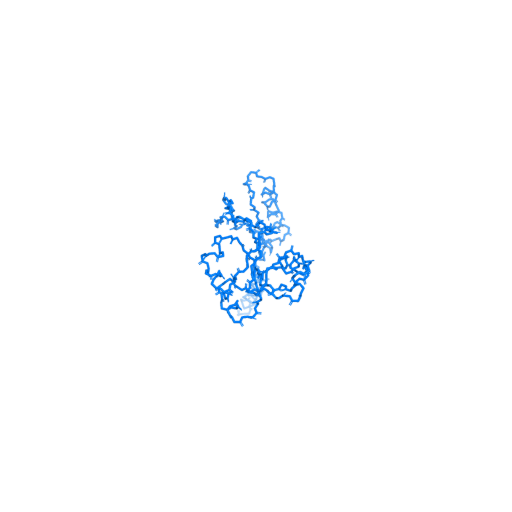EU A O 1
ATOM 719 N N . LYS A 1 91 ? 2.570 -10.989 -15.349 1.00 96.12 91 LYS A N 1
ATOM 720 C CA . LYS A 1 91 ? 2.707 -12.446 -15.301 1.00 96.12 91 LYS A CA 1
ATOM 721 C C . LYS A 1 91 ? 4.093 -12.866 -14.815 1.00 96.12 91 LYS A C 1
ATOM 723 O O . LYS A 1 91 ? 5.103 -12.621 -15.467 1.00 96.12 91 LYS A O 1
ATOM 728 N N . GLY A 1 92 ? 4.119 -13.566 -13.681 1.00 93.69 92 GLY A N 1
ATOM 729 C CA . GLY A 1 92 ? 5.352 -14.046 -13.052 1.00 93.69 92 GLY A CA 1
ATOM 730 C C . GLY A 1 92 ? 6.112 -12.992 -12.240 1.00 93.69 92 GLY A C 1
ATOM 731 O O . GLY A 1 92 ? 7.102 -13.351 -11.609 1.00 93.69 92 GLY A O 1
ATOM 732 N N . MET A 1 93 ? 5.644 -11.739 -12.201 1.00 97.50 93 MET A N 1
ATOM 733 C CA . MET A 1 93 ? 6.234 -10.692 -11.367 1.00 97.50 93 MET A CA 1
ATOM 734 C C . MET A 1 93 ? 5.838 -10.866 -9.900 1.00 97.50 93 MET A C 1
ATOM 736 O O . MET A 1 93 ? 4.673 -11.114 -9.570 1.00 97.50 93 MET A O 1
ATOM 740 N N . LYS A 1 94 ? 6.804 -10.681 -9.005 1.00 97.88 94 LYS A N 1
ATOM 741 C CA . LYS A 1 94 ? 6.617 -10.580 -7.558 1.00 97.88 94 LYS A CA 1
ATOM 742 C C . LYS A 1 94 ? 6.386 -9.121 -7.198 1.00 97.88 94 LYS A C 1
ATOM 744 O O . LYS A 1 94 ? 7.328 -8.335 -7.150 1.00 97.88 94 LYS A O 1
ATOM 749 N N . ILE A 1 95 ? 5.143 -8.759 -6.919 1.00 98.31 95 ILE A N 1
ATOM 750 C CA . ILE A 1 95 ? 4.783 -7.399 -6.526 1.00 98.31 95 ILE A CA 1
ATOM 751 C C . ILE A 1 95 ? 4.595 -7.363 -5.022 1.00 98.31 95 ILE A C 1
ATOM 753 O O . ILE A 1 95 ? 3.772 -8.101 -4.472 1.00 98.31 95 ILE A O 1
ATOM 757 N N . ARG A 1 96 ? 5.335 -6.498 -4.332 1.00 98.06 96 ARG A N 1
ATOM 758 C CA . ARG A 1 96 ? 5.075 -6.278 -2.916 1.00 98.06 96 ARG A CA 1
ATOM 759 C C . ARG A 1 96 ? 3.705 -5.635 -2.735 1.00 98.06 96 ARG A C 1
ATOM 761 O O . ARG A 1 96 ? 3.390 -4.640 -3.382 1.00 98.06 96 ARG A O 1
ATOM 768 N N . VAL A 1 97 ? 2.954 -6.137 -1.759 1.00 96.88 97 VAL A N 1
ATOM 769 C CA . VAL A 1 97 ? 1.674 -5.573 -1.315 1.00 96.88 97 VAL A CA 1
ATOM 770 C C . VAL A 1 97 ? 1.670 -5.288 0.187 1.00 96.88 97 VAL A C 1
ATOM 772 O O . VAL A 1 97 ? 2.501 -5.804 0.941 1.00 96.88 97 VAL A O 1
ATOM 775 N N . MET A 1 98 ? 0.724 -4.461 0.639 1.00 93.31 98 MET A N 1
ATOM 776 C CA . MET A 1 98 ? 0.418 -4.333 2.068 1.00 93.31 98 MET A CA 1
ATOM 777 C C . MET A 1 98 ? -0.033 -5.678 2.652 1.00 93.31 98 MET A C 1
ATOM 779 O O . MET A 1 98 ? -0.563 -6.528 1.938 1.00 93.31 98 MET A O 1
ATOM 783 N N . ASN A 1 99 ? 0.156 -5.864 3.962 1.00 91.50 99 ASN A N 1
ATOM 784 C CA . ASN A 1 99 ? -0.175 -7.112 4.652 1.00 91.50 99 ASN A CA 1
ATOM 785 C C . ASN A 1 99 ? -1.694 -7.273 4.856 1.00 91.50 99 ASN A C 1
ATOM 787 O O . ASN A 1 99 ? -2.209 -7.168 5.967 1.00 91.50 99 ASN A O 1
ATOM 791 N N . ASN A 1 100 ? -2.424 -7.469 3.761 1.00 88.44 100 ASN A N 1
ATOM 792 C CA . ASN A 1 100 ? -3.841 -7.782 3.765 1.00 88.44 100 ASN A CA 1
ATOM 793 C C . ASN A 1 100 ? -4.177 -8.728 2.595 1.00 88.44 100 ASN A C 1
ATOM 795 O O . ASN A 1 100 ? -3.570 -8.676 1.522 1.00 88.44 100 ASN A O 1
ATOM 799 N N . GLN A 1 101 ? -5.162 -9.603 2.806 1.00 93.81 101 GLN A N 1
ATOM 800 C CA . GLN A 1 101 ? -5.528 -10.633 1.828 1.00 93.81 101 GLN A CA 1
ATOM 801 C C . GLN A 1 101 ? -6.128 -10.047 0.541 1.00 93.81 101 GLN A C 1
ATOM 803 O O . GLN A 1 101 ? -5.974 -10.629 -0.533 1.00 93.81 101 GLN A O 1
ATOM 808 N N . MET A 1 102 ? -6.789 -8.891 0.639 1.00 93.38 102 MET A N 1
ATOM 809 C CA . MET A 1 102 ? -7.393 -8.212 -0.508 1.00 93.38 102 MET A CA 1
ATOM 810 C C . MET A 1 102 ? -6.339 -7.802 -1.536 1.00 93.38 102 MET A C 1
ATOM 812 O O . MET A 1 102 ? -6.496 -8.110 -2.713 1.00 93.38 102 MET A O 1
ATOM 816 N N . SER A 1 103 ? -5.235 -7.195 -1.106 1.00 94.38 103 SER A N 1
ATOM 817 C CA . SER A 1 103 ? -4.150 -6.763 -1.987 1.00 94.38 103 SER A CA 1
ATOM 818 C C . SER A 1 103 ? -3.420 -7.950 -2.624 1.00 94.38 103 SER A C 1
ATOM 820 O O . SER A 1 103 ? -3.091 -7.897 -3.808 1.00 94.38 103 SER A O 1
ATOM 822 N N . ILE A 1 104 ? -3.227 -9.054 -1.889 1.00 96.44 104 ILE A N 1
ATOM 823 C CA . ILE A 1 104 ? -2.661 -10.296 -2.451 1.00 96.44 104 ILE A CA 1
ATOM 824 C C . ILE A 1 104 ? -3.566 -10.831 -3.568 1.00 96.44 104 ILE A C 1
ATOM 826 O O . ILE A 1 104 ? -3.097 -11.141 -4.665 1.00 96.44 104 ILE A O 1
ATOM 830 N N . ASN A 1 105 ? -4.870 -10.918 -3.298 1.00 96.25 105 ASN A N 1
ATOM 831 C CA . ASN A 1 105 ? -5.850 -11.416 -4.259 1.00 96.25 105 ASN A CA 1
ATOM 832 C C . ASN A 1 105 ? -5.972 -10.499 -5.479 1.00 96.25 105 ASN A C 1
ATOM 834 O O . ASN A 1 105 ? -6.090 -11.000 -6.592 1.00 96.25 105 ASN A O 1
ATOM 838 N N . MET A 1 106 ? -5.904 -9.184 -5.277 1.00 95.62 106 MET A N 1
ATOM 839 C CA . MET A 1 106 ? -5.933 -8.171 -6.330 1.00 95.62 106 MET A CA 1
ATOM 840 C C . MET A 1 106 ? -4.783 -8.379 -7.322 1.00 95.62 106 MET A C 1
ATOM 842 O O . MET A 1 106 ? -5.026 -8.578 -8.510 1.00 95.62 106 MET A O 1
ATOM 846 N N . VAL A 1 107 ? -3.535 -8.424 -6.841 1.00 96.62 107 VAL A N 1
ATOM 847 C CA . VAL A 1 107 ? -2.364 -8.656 -7.706 1.00 96.62 107 VAL A CA 1
ATOM 848 C C . VAL A 1 107 ? -2.452 -10.012 -8.408 1.00 96.62 107 VAL A C 1
ATOM 850 O O . VAL A 1 107 ? -2.163 -10.105 -9.601 1.00 96.62 107 VAL A O 1
ATOM 853 N N . LYS A 1 108 ? -2.907 -11.053 -7.700 1.00 96.25 108 LYS A N 1
ATOM 854 C CA . LYS A 1 108 ? -3.115 -12.385 -8.283 1.00 96.25 108 LYS A CA 1
ATOM 855 C C . LYS A 1 108 ? -4.161 -12.376 -9.399 1.00 96.25 108 LYS A C 1
ATOM 857 O O . LYS A 1 108 ? -3.954 -13.016 -10.426 1.00 96.25 108 LYS A O 1
ATOM 862 N N . ALA A 1 109 ? -5.266 -11.656 -9.214 1.00 95.38 109 ALA A N 1
ATOM 863 C CA . ALA A 1 109 ? -6.320 -11.520 -10.216 1.00 95.38 109 ALA A CA 1
ATOM 864 C C . ALA A 1 109 ? -5.837 -10.772 -11.468 1.00 95.38 109 ALA A C 1
ATOM 866 O O . ALA A 1 109 ? -6.291 -11.074 -12.566 1.00 95.38 109 ALA A O 1
ATOM 867 N N . MET A 1 110 ? -4.872 -9.861 -11.315 1.00 94.75 110 MET A N 1
ATOM 868 C CA . MET A 1 110 ? -4.208 -9.177 -12.428 1.00 94.75 110 MET A CA 1
ATOM 869 C C . MET A 1 110 ? -3.028 -9.967 -13.024 1.00 94.75 110 MET A C 1
ATOM 871 O O . MET A 1 110 ? -2.345 -9.458 -13.900 1.00 94.75 110 MET A O 1
ATOM 875 N N . GLY A 1 111 ? -2.784 -11.208 -12.584 1.00 93.75 111 GLY A N 1
ATOM 876 C CA . GLY A 1 111 ? -1.792 -12.116 -13.175 1.00 93.75 111 GLY A CA 1
ATOM 877 C C . GLY A 1 111 ? -0.415 -12.134 -12.501 1.00 93.75 111 GLY A C 1
ATOM 878 O O . GLY A 1 111 ? 0.417 -12.971 -12.859 1.00 93.75 111 GLY A O 1
ATOM 879 N N . GLY A 1 112 ? -0.176 -11.271 -11.512 1.00 96.12 112 GLY A N 1
ATOM 880 C CA . GLY A 1 112 ? 1.066 -11.235 -10.738 1.00 96.12 112 GLY A CA 1
ATOM 881 C C . GLY A 1 112 ? 1.054 -12.125 -9.496 1.00 96.12 112 GLY A C 1
ATOM 882 O O . GLY A 1 112 ? 0.104 -12.855 -9.215 1.00 96.12 112 GLY A O 1
ATOM 883 N N . SER A 1 113 ? 2.122 -12.037 -8.708 1.00 96.81 113 SER A N 1
ATOM 884 C CA . SER A 1 113 ? 2.228 -12.665 -7.391 1.00 96.81 113 SER A CA 1
ATOM 885 C C . SER A 1 113 ? 2.390 -11.598 -6.312 1.00 96.81 113 SER A C 1
ATOM 887 O O . SER A 1 113 ? 3.422 -10.936 -6.249 1.00 96.81 113 SER A O 1
ATOM 889 N N . GLY A 1 114 ? 1.385 -11.443 -5.446 1.00 96.94 114 GLY A N 1
ATOM 890 C CA . GLY A 1 114 ? 1.435 -10.511 -4.318 1.00 96.94 114 GLY A CA 1
ATOM 891 C C . GLY A 1 114 ? 2.280 -11.047 -3.158 1.00 96.94 114 GLY A C 1
ATOM 892 O O . GLY A 1 114 ? 1.938 -12.078 -2.581 1.00 96.94 114 GLY A O 1
ATOM 893 N N . THR A 1 115 ? 3.342 -10.332 -2.786 1.00 97.06 115 THR A N 1
ATOM 894 C CA . THR A 1 115 ? 4.220 -10.660 -1.650 1.00 97.06 115 THR A CA 1
ATOM 895 C C . THR A 1 115 ? 3.976 -9.670 -0.503 1.00 97.06 115 THR A C 1
ATOM 897 O O . THR A 1 115 ? 4.348 -8.501 -0.629 1.00 97.06 115 THR A O 1
ATOM 900 N N . PRO A 1 116 ? 3.341 -10.070 0.613 1.00 96.19 116 PRO A N 1
ATOM 901 C CA . PRO A 1 116 ? 3.104 -9.167 1.737 1.00 96.19 116 PRO A CA 1
ATOM 902 C C . PRO A 1 116 ? 4.418 -8.831 2.453 1.00 96.19 116 PRO A C 1
ATOM 904 O O . PRO A 1 116 ? 5.186 -9.726 2.799 1.00 96.19 116 PRO A O 1
ATOM 907 N N . MET A 1 117 ? 4.676 -7.542 2.685 1.00 95.19 117 MET A N 1
ATOM 908 C CA . MET A 1 117 ? 5.891 -7.067 3.366 1.00 95.19 117 MET A CA 1
ATOM 909 C C . MET A 1 117 ? 5.660 -5.714 4.047 1.00 95.19 117 MET A C 1
ATOM 911 O O . MET A 1 117 ? 4.877 -4.884 3.560 1.00 95.19 117 MET A O 1
ATOM 915 N N . ALA A 1 118 ? 6.367 -5.461 5.151 1.00 94.88 118 ALA A N 1
ATOM 916 C CA . ALA A 1 118 ? 6.355 -4.168 5.826 1.00 94.88 118 ALA A CA 1
ATOM 917 C C . ALA A 1 118 ? 6.884 -3.052 4.910 1.00 94.88 118 ALA A C 1
ATOM 919 O O . ALA A 1 118 ? 7.758 -3.264 4.074 1.00 94.88 118 ALA A O 1
ATOM 920 N N . PHE A 1 119 ? 6.340 -1.841 5.047 1.00 94.00 119 PHE A N 1
ATOM 921 C CA . PHE A 1 119 ? 6.756 -0.715 4.204 1.00 94.00 119 PHE A CA 1
ATOM 922 C C . PHE A 1 119 ? 8.215 -0.305 4.460 1.00 94.00 119 PHE A C 1
ATOM 924 O O . PHE A 1 119 ? 8.928 0.019 3.520 1.00 94.00 119 PHE A O 1
ATOM 931 N N . SER A 1 120 ? 8.683 -0.409 5.707 1.00 94.25 120 SER A N 1
ATOM 932 C CA . SER A 1 120 ? 10.055 -0.071 6.117 1.00 94.25 120 SER A CA 1
ATOM 933 C C . SER A 1 120 ? 11.143 -0.942 5.482 1.00 94.25 120 SER A C 1
ATOM 935 O O . SER A 1 120 ? 12.297 -0.537 5.439 1.00 94.25 120 SER A O 1
ATOM 937 N N . GLU A 1 121 ? 10.796 -2.137 5.005 1.00 95.06 121 GLU A N 1
ATOM 938 C CA . GLU A 1 121 ? 11.738 -3.090 4.399 1.00 95.06 121 GLU A CA 1
ATOM 939 C C . GLU A 1 121 ? 11.747 -2.998 2.863 1.00 95.06 121 GLU A C 1
ATOM 941 O O . GLU A 1 121 ? 12.600 -3.591 2.199 1.00 95.06 121 GLU A O 1
ATOM 946 N N . LEU A 1 122 ? 10.799 -2.247 2.289 1.00 97.12 122 LEU A N 1
ATOM 947 C CA . LEU A 1 122 ? 10.491 -2.282 0.864 1.00 97.12 122 LEU A CA 1
ATOM 948 C C . LEU A 1 122 ? 11.620 -1.731 -0.010 1.00 97.12 122 LEU A C 1
ATOM 950 O O . LEU A 1 122 ? 11.943 -2.352 -1.019 1.00 97.12 122 LEU A O 1
ATOM 954 N N . TYR A 1 123 ? 12.250 -0.619 0.375 1.00 97.69 123 TYR A N 1
ATOM 955 C CA . TYR A 1 123 ? 13.357 -0.047 -0.400 1.00 97.69 123 TYR A CA 1
ATOM 956 C C . TYR A 1 123 ? 14.468 -1.084 -0.619 1.00 97.69 123 TYR A C 1
ATOM 958 O O . TYR A 1 123 ? 14.863 -1.356 -1.752 1.00 97.69 123 TYR A O 1
ATOM 966 N N . THR A 1 124 ? 14.923 -1.724 0.462 1.00 97.56 124 THR A N 1
ATOM 967 C CA . THR A 1 124 ? 15.976 -2.745 0.415 1.00 97.56 124 THR A CA 1
ATOM 968 C C . THR A 1 124 ? 15.538 -3.963 -0.395 1.00 97.56 124 THR A C 1
ATOM 970 O O . THR A 1 124 ? 16.316 -4.476 -1.196 1.00 97.56 124 THR A O 1
ATOM 973 N N . ALA A 1 125 ? 14.285 -4.404 -0.251 1.00 97.94 125 ALA A N 1
ATOM 974 C CA . ALA A 1 125 ? 13.748 -5.523 -1.021 1.00 97.94 125 ALA A CA 1
ATOM 975 C C . ALA A 1 125 ? 13.687 -5.238 -2.532 1.00 97.94 125 ALA A C 1
ATOM 977 O O . ALA A 1 125 ? 13.993 -6.128 -3.328 1.00 97.94 125 ALA A O 1
ATOM 978 N N . LEU A 1 126 ? 13.327 -4.012 -2.927 1.00 98.19 126 LEU A N 1
ATOM 979 C CA . LEU A 1 126 ? 13.352 -3.566 -4.324 1.00 98.19 126 LEU A CA 1
ATOM 980 C C . LEU A 1 126 ? 14.789 -3.485 -4.844 1.00 98.19 126 LEU A C 1
ATOM 982 O O . LEU A 1 126 ? 15.080 -3.990 -5.925 1.00 98.19 126 LEU A O 1
ATOM 986 N N . GLN A 1 127 ? 15.703 -2.903 -4.061 1.00 97.88 127 GLN A N 1
ATOM 987 C CA . GLN A 1 127 ? 17.115 -2.772 -4.427 1.00 97.88 127 GLN A CA 1
ATOM 988 C C . GLN A 1 127 ? 17.792 -4.135 -4.635 1.00 97.88 127 GLN A C 1
ATOM 990 O O . GLN A 1 127 ? 18.585 -4.301 -5.558 1.00 97.88 127 GLN A O 1
ATOM 995 N N . GLN A 1 128 ? 17.478 -5.114 -3.785 1.00 97.69 128 GLN A N 1
ATOM 996 C CA . GLN A 1 128 ? 18.032 -6.469 -3.846 1.00 97.69 128 GLN A CA 1
ATOM 997 C C . GLN A 1 128 ? 17.308 -7.380 -4.850 1.00 97.69 128 GLN A C 1
ATOM 999 O O . GLN A 1 128 ? 17.718 -8.526 -5.031 1.00 97.69 128 GLN A O 1
ATOM 1004 N N . GLY A 1 129 ? 16.226 -6.912 -5.483 1.00 96.25 129 GLY A N 1
ATOM 1005 C CA . GLY A 1 129 ? 15.427 -7.719 -6.409 1.00 96.25 129 GLY A CA 1
ATOM 1006 C C . GLY A 1 129 ? 14.675 -8.875 -5.738 1.00 96.25 129 GLY A C 1
ATOM 1007 O O . GLY A 1 129 ? 14.360 -9.873 -6.384 1.00 96.25 129 GLY A O 1
ATOM 1008 N N . VAL A 1 130 ? 14.383 -8.773 -4.437 1.00 97.44 130 VAL A N 1
ATOM 1009 C CA . VAL A 1 130 ? 13.522 -9.740 -3.727 1.00 97.44 130 VAL A CA 1
ATOM 1010 C C . VAL A 1 130 ? 12.094 -9.679 -4.281 1.00 97.44 130 VAL A C 1
ATOM 1012 O O . VAL A 1 130 ? 11.412 -10.704 -4.390 1.00 97.44 130 VAL A O 1
ATOM 1015 N N . VAL A 1 131 ? 11.665 -8.471 -4.653 1.00 98.12 131 VAL A N 1
ATOM 1016 C CA . VAL A 1 131 ? 10.417 -8.170 -5.357 1.00 98.12 131 VAL A CA 1
ATOM 1017 C C . VAL A 1 131 ? 10.724 -7.308 -6.582 1.00 98.12 131 VAL A C 1
ATOM 1019 O O . VAL A 1 131 ? 11.642 -6.491 -6.560 1.00 98.12 131 VAL A O 1
ATOM 1022 N N . ASP A 1 132 ? 9.950 -7.489 -7.648 1.00 98.25 132 ASP A N 1
ATOM 1023 C CA . ASP A 1 132 ? 10.155 -6.822 -8.942 1.00 98.25 132 ASP A CA 1
ATOM 1024 C C . ASP A 1 132 ? 9.540 -5.412 -8.983 1.00 98.25 132 ASP A C 1
ATOM 1026 O O . ASP A 1 132 ? 9.836 -4.599 -9.865 1.00 98.25 132 ASP A O 1
ATOM 1030 N N . GLY A 1 133 ? 8.652 -5.129 -8.033 1.00 98.12 133 GLY A N 1
ATOM 1031 C CA . GLY A 1 133 ? 7.936 -3.872 -7.929 1.00 98.12 133 GLY A CA 1
ATOM 1032 C C . GLY A 1 133 ? 7.000 -3.830 -6.731 1.00 98.12 133 GLY A C 1
ATOM 1033 O O . GLY A 1 133 ? 6.935 -4.759 -5.921 1.00 98.12 133 GLY A O 1
ATOM 1034 N N . ALA A 1 134 ? 6.262 -2.737 -6.632 1.00 98.19 134 ALA A N 1
ATOM 1035 C CA . ALA A 1 134 ? 5.224 -2.515 -5.639 1.00 98.19 134 ALA A CA 1
ATOM 1036 C C . ALA A 1 134 ? 4.164 -1.559 -6.207 1.00 98.19 134 ALA A C 1
ATOM 1038 O O . ALA A 1 134 ? 4.161 -1.237 -7.394 1.00 98.19 134 ALA A O 1
ATOM 1039 N N . GLU A 1 135 ? 3.239 -1.125 -5.361 1.00 96.81 135 GLU A N 1
ATOM 1040 C CA . GLU A 1 135 ? 2.203 -0.158 -5.704 1.00 96.81 135 GLU A CA 1
ATOM 1041 C C . GLU A 1 135 ? 2.095 0.905 -4.607 1.00 96.81 135 GLU A C 1
ATOM 1043 O O . GLU A 1 135 ? 2.319 0.607 -3.429 1.00 96.81 135 GLU A O 1
ATOM 1048 N N . ASN A 1 136 ? 1.879 2.168 -4.988 1.00 96.56 136 ASN A N 1
ATOM 1049 C CA . ASN A 1 136 ? 1.624 3.281 -4.065 1.00 96.56 136 ASN A CA 1
ATOM 1050 C C . ASN A 1 136 ? 1.228 4.566 -4.814 1.00 96.56 136 ASN A C 1
ATOM 1052 O O . ASN A 1 136 ? 1.351 4.649 -6.038 1.00 96.56 136 ASN A O 1
ATOM 1056 N N . ASN A 1 137 ? 0.777 5.571 -4.066 1.00 95.81 137 ASN A N 1
ATOM 1057 C CA . ASN A 1 137 ? 0.547 6.923 -4.570 1.00 95.81 137 ASN A CA 1
ATOM 1058 C C . ASN A 1 137 ? 1.874 7.657 -4.888 1.00 95.81 137 ASN A C 1
ATOM 1060 O O . ASN A 1 137 ? 2.934 7.257 -4.383 1.00 95.81 137 ASN A O 1
ATOM 1064 N N . PRO A 1 138 ? 1.847 8.724 -5.713 1.00 96.12 138 PRO A N 1
ATOM 1065 C CA . PRO A 1 138 ? 3.052 9.472 -6.072 1.00 96.12 138 PRO A CA 1
ATOM 1066 C C . PRO A 1 138 ? 3.817 10.073 -4.878 1.00 96.12 138 PRO A C 1
ATOM 1068 O O . PRO A 1 138 ? 5.040 9.924 -4.863 1.00 96.12 138 PRO A O 1
ATOM 1071 N N . PRO A 1 139 ? 3.168 10.681 -3.856 1.00 95.44 139 PRO A N 1
ATOM 1072 C CA . PRO A 1 139 ? 3.880 11.192 -2.681 1.00 95.44 139 PRO A CA 1
ATOM 1073 C C . PRO A 1 139 ? 4.697 10.108 -1.981 1.00 95.44 139 PRO A C 1
ATOM 1075 O O . PRO A 1 139 ? 5.901 10.262 -1.805 1.00 95.44 139 PRO A O 1
ATOM 1078 N N . SER A 1 140 ? 4.087 8.953 -1.703 1.00 95.19 140 SER A N 1
ATOM 1079 C CA . SER A 1 140 ? 4.780 7.832 -1.067 1.00 95.19 140 SER A CA 1
ATOM 1080 C C . SER A 1 140 ? 5.920 7.308 -1.929 1.00 95.19 140 SER A C 1
ATOM 1082 O O . SER A 1 140 ? 6.960 6.945 -1.393 1.00 95.19 140 SER A O 1
ATOM 1084 N N . PHE A 1 141 ? 5.748 7.239 -3.253 1.00 96.81 141 PHE A N 1
ATOM 1085 C CA . PHE A 1 141 ? 6.794 6.787 -4.175 1.00 96.81 141 PHE A CA 1
ATOM 1086 C C . PHE A 1 141 ? 8.031 7.700 -4.153 1.00 96.81 141 PHE A C 1
ATOM 1088 O O . PHE A 1 141 ? 9.160 7.207 -4.219 1.00 96.81 141 PHE A O 1
ATOM 1095 N N . VAL A 1 142 ? 7.818 9.012 -4.014 1.00 96.69 142 VAL A N 1
ATOM 1096 C CA . VAL A 1 142 ? 8.887 10.016 -3.931 1.00 96.69 142 VAL A CA 1
ATOM 1097 C C . VAL A 1 142 ? 9.514 10.051 -2.538 1.00 96.69 142 VAL A C 1
ATOM 1099 O O . VAL A 1 142 ? 10.724 9.905 -2.421 1.00 96.69 142 VAL A O 1
ATOM 1102 N N . GLU A 1 143 ? 8.714 10.176 -1.480 1.00 96.31 143 GLU A N 1
ATOM 1103 C CA . GLU A 1 143 ? 9.197 10.328 -0.097 1.00 96.31 143 GLU A CA 1
ATOM 1104 C C . GLU A 1 143 ? 9.969 9.105 0.417 1.00 96.31 143 GLU A C 1
ATOM 1106 O O . GLU A 1 143 ? 10.850 9.232 1.265 1.00 96.31 143 GLU A O 1
ATOM 1111 N N . SER A 1 144 ? 9.669 7.917 -0.113 1.00 96.62 144 SER A N 1
ATOM 1112 C CA . SER A 1 144 ? 10.387 6.676 0.212 1.00 96.62 144 SER A CA 1
ATOM 1113 C C . SER A 1 144 ? 11.601 6.406 -0.680 1.00 96.62 144 SER A C 1
ATOM 1115 O O . SER A 1 144 ? 12.230 5.355 -0.555 1.00 96.62 144 SER A O 1
ATOM 1117 N N . ASN A 1 145 ? 11.933 7.317 -1.599 1.00 97.56 145 ASN A N 1
ATOM 1118 C CA . ASN A 1 145 ? 13.012 7.168 -2.576 1.00 97.56 145 ASN A CA 1
ATOM 1119 C C . ASN A 1 145 ? 12.892 5.925 -3.479 1.00 97.56 145 ASN A C 1
ATOM 1121 O O . ASN A 1 145 ? 13.859 5.524 -4.125 1.00 97.56 145 ASN A O 1
ATOM 1125 N N . HIS A 1 146 ? 11.710 5.305 -3.597 1.00 98.12 146 HIS A N 1
ATOM 1126 C CA . HIS A 1 146 ? 11.534 4.124 -4.453 1.00 98.12 146 HIS A CA 1
ATOM 1127 C C . HIS A 1 146 ? 11.819 4.419 -5.931 1.00 98.12 146 HIS A C 1
ATOM 1129 O O . HIS A 1 146 ? 12.220 3.513 -6.662 1.00 98.12 146 HIS A O 1
ATOM 1135 N N . TYR A 1 147 ? 11.702 5.677 -6.366 1.00 97.12 147 TYR A N 1
ATOM 1136 C CA . TYR A 1 147 ? 12.092 6.123 -7.709 1.00 97.12 147 TYR A CA 1
ATOM 1137 C C . TYR A 1 147 ? 13.586 5.918 -8.027 1.00 97.12 147 TYR A C 1
ATOM 1139 O O . TYR A 1 147 ? 13.992 5.894 -9.196 1.00 97.12 147 TYR A O 1
ATOM 1147 N N . GLU A 1 148 ? 14.442 5.755 -7.017 1.00 97.62 148 GLU A N 1
ATOM 1148 C CA . GLU A 1 148 ? 15.866 5.473 -7.212 1.00 97.62 148 GLU A CA 1
ATOM 1149 C C . GLU A 1 148 ? 16.099 4.066 -7.767 1.00 97.62 148 GLU A C 1
ATOM 1151 O O . GLU A 1 148 ? 16.981 3.886 -8.609 1.00 97.62 148 GLU A O 1
ATOM 1156 N N . VAL A 1 149 ? 15.269 3.103 -7.363 1.00 97.88 149 VAL A N 1
ATOM 1157 C CA . VAL A 1 149 ? 15.405 1.673 -7.694 1.00 97.88 149 VAL A CA 1
ATOM 1158 C C . VAL A 1 149 ? 14.317 1.170 -8.648 1.00 97.88 149 VAL A C 1
ATOM 1160 O O . VAL A 1 149 ? 14.526 0.195 -9.365 1.00 97.88 149 VAL A O 1
ATOM 1163 N N . CYS A 1 150 ? 13.178 1.859 -8.721 1.00 98.06 150 CYS A N 1
ATOM 1164 C CA . CYS A 1 150 ? 12.085 1.582 -9.649 1.00 98.06 150 CYS A CA 1
ATOM 1165 C C . CYS A 1 150 ? 11.955 2.706 -10.673 1.00 98.06 150 CYS A C 1
ATOM 1167 O O . CYS A 1 150 ? 11.562 3.820 -10.336 1.00 98.06 150 CYS A O 1
ATOM 1169 N N . LYS A 1 151 ? 12.299 2.424 -11.933 1.00 96.94 151 LYS A N 1
ATOM 1170 C CA . LYS A 1 151 ? 12.338 3.433 -13.008 1.00 96.94 151 LYS A CA 1
ATOM 1171 C C . LYS A 1 151 ? 11.058 3.518 -13.825 1.00 96.94 151 LYS A C 1
ATOM 1173 O O . LYS A 1 151 ? 10.893 4.466 -14.587 1.00 96.94 151 LYS A O 1
ATOM 1178 N N . TYR A 1 152 ? 10.153 2.562 -13.656 1.00 98.12 152 TYR A N 1
ATOM 1179 C CA . TYR A 1 152 ? 8.887 2.533 -14.369 1.00 98.12 152 TYR A CA 1
ATOM 1180 C C . TYR A 1 152 ? 7.755 2.748 -13.375 1.00 98.12 152 TYR A C 1
ATOM 1182 O O . TYR A 1 152 ? 7.580 1.947 -12.464 1.00 98.12 152 TYR A O 1
ATOM 1190 N N . TYR A 1 153 ? 6.995 3.824 -13.564 1.00 98.06 153 TYR A N 1
ATOM 1191 C CA . TYR A 1 153 ? 5.788 4.143 -12.804 1.00 98.06 153 TYR A CA 1
ATOM 1192 C C . TYR A 1 153 ? 4.615 4.163 -13.788 1.00 98.06 153 TYR A C 1
ATOM 1194 O O . TYR A 1 153 ? 4.639 4.924 -14.757 1.00 98.06 153 TYR A O 1
ATOM 1202 N N . THR A 1 154 ? 3.634 3.286 -13.594 1.00 97.75 154 THR A N 1
ATOM 1203 C CA . THR A 1 154 ? 2.465 3.152 -14.473 1.00 97.75 154 THR A CA 1
ATOM 1204 C C . THR A 1 154 ? 1.253 3.708 -13.756 1.00 97.75 154 THR A C 1
ATOM 1206 O O . THR A 1 154 ? 0.819 3.110 -12.786 1.00 97.75 154 THR A O 1
ATOM 1209 N N . LEU A 1 155 ? 0.699 4.815 -14.250 1.00 97.06 155 LEU A N 1
ATOM 1210 C CA . LEU A 1 155 ? -0.516 5.430 -13.711 1.00 97.06 155 LEU A CA 1
ATOM 1211 C C . LEU A 1 155 ? -1.762 4.626 -14.097 1.00 97.06 155 LEU A C 1
ATOM 1213 O O . LEU A 1 155 ? -2.452 4.965 -15.056 1.00 97.06 155 LEU A O 1
ATOM 1217 N N . ASP A 1 156 ? -2.017 3.539 -13.379 1.00 96.12 156 ASP A N 1
ATOM 1218 C CA . ASP A 1 156 ? -3.203 2.702 -13.556 1.00 96.12 156 ASP A CA 1
ATOM 1219 C C . ASP A 1 156 ? -4.269 2.925 -12.473 1.00 96.12 156 ASP A C 1
ATOM 1221 O O . ASP A 1 156 ? -5.417 2.535 -12.668 1.00 96.12 156 ASP A O 1
ATOM 1225 N N . GLU A 1 157 ? -3.904 3.581 -11.365 1.00 96.88 157 GLU A N 1
ATOM 1226 C CA . GLU A 1 157 ? -4.822 4.049 -10.314 1.00 96.88 157 GLU A CA 1
ATOM 1227 C C . GLU A 1 157 ? -5.780 2.959 -9.794 1.00 96.88 157 GLU A C 1
ATOM 1229 O O . GLU A 1 157 ? -6.926 3.215 -9.423 1.00 96.88 157 GLU A O 1
ATOM 1234 N N . HIS A 1 158 ? -5.294 1.717 -9.744 1.00 94.81 158 HIS A N 1
ATOM 1235 C CA . HIS A 1 158 ? -6.098 0.517 -9.507 1.00 94.81 158 HIS A CA 1
ATOM 1236 C C . HIS A 1 158 ? -6.684 0.414 -8.092 1.00 94.81 158 HIS A C 1
ATOM 1238 O O . HIS A 1 158 ? -7.528 -0.447 -7.833 1.00 94.81 158 HIS A O 1
ATOM 1244 N N . SER A 1 159 ? -6.234 1.244 -7.148 1.00 92.25 159 SER A N 1
ATOM 1245 C CA . SER A 1 159 ? -6.832 1.310 -5.816 1.00 92.25 159 SER A CA 1
ATOM 1246 C C . SER A 1 159 ? -6.717 2.695 -5.184 1.00 92.25 159 SER A C 1
ATOM 1248 O O . SER A 1 159 ? -5.715 3.381 -5.344 1.00 92.25 159 SER A O 1
ATOM 1250 N N . GLY A 1 160 ? -7.738 3.089 -4.423 1.00 90.12 160 GLY A N 1
ATOM 1251 C CA . GLY A 1 160 ? -7.739 4.287 -3.584 1.00 90.12 160 GLY A CA 1
ATOM 1252 C C . GLY A 1 160 ? -8.163 3.896 -2.177 1.00 90.12 160 GLY A C 1
ATOM 1253 O O . GLY A 1 160 ? -9.335 3.607 -1.936 1.00 90.12 160 GLY A O 1
ATOM 1254 N N . VAL A 1 161 ? -7.200 3.811 -1.260 1.00 83.88 161 VAL A N 1
ATOM 1255 C CA . VAL A 1 161 ? -7.453 3.438 0.137 1.00 83.88 161 VAL A CA 1
ATOM 1256 C C . VAL A 1 161 ? -7.429 4.718 0.966 1.00 83.88 161 VAL A C 1
ATOM 1258 O O . VAL A 1 161 ? -6.383 5.358 1.002 1.00 83.88 161 VAL A O 1
ATOM 1261 N N . PRO A 1 162 ? -8.542 5.118 1.605 1.00 85.88 162 PRO A N 1
ATOM 1262 C CA . PRO A 1 162 ? -8.564 6.336 2.399 1.00 85.88 162 PRO A CA 1
ATOM 1263 C C . PRO A 1 162 ? -7.833 6.137 3.729 1.00 85.88 162 PRO A C 1
ATOM 1265 O O . PRO A 1 162 ? -7.938 5.076 4.352 1.00 85.88 162 PRO A O 1
ATOM 1268 N N . ASP A 1 163 ? -7.184 7.195 4.206 1.00 87.56 163 ASP A N 1
ATOM 1269 C CA . ASP A 1 163 ? -6.596 7.232 5.543 1.00 87.56 163 ASP A CA 1
ATOM 1270 C C . ASP A 1 163 ? -7.609 7.789 6.548 1.00 87.56 163 ASP A C 1
ATOM 1272 O O . ASP A 1 163 ? -8.370 8.707 6.240 1.00 87.56 163 ASP A O 1
ATOM 1276 N N . VAL A 1 164 ? -7.643 7.236 7.766 1.00 88.69 164 VAL A N 1
ATOM 1277 C CA . VAL A 1 164 ? -8.604 7.634 8.809 1.00 88.69 164 VAL A CA 1
ATOM 1278 C C . VAL A 1 164 ? -7.866 8.144 10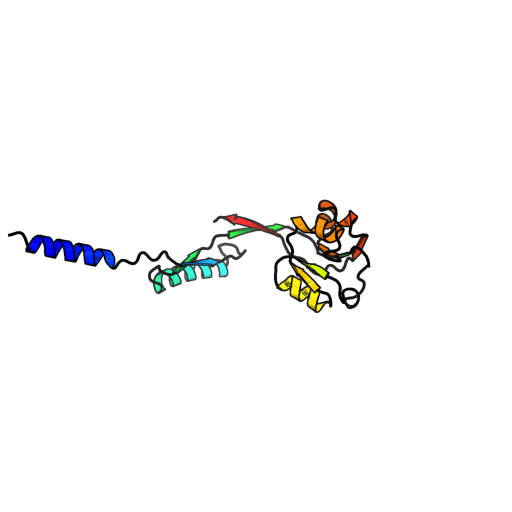.038 1.00 88.69 164 VAL A C 1
ATOM 1280 O O . VAL A 1 164 ? -7.125 7.397 10.678 1.00 88.69 164 VAL A O 1
ATOM 1283 N N . LEU A 1 165 ? -8.126 9.394 10.426 1.00 88.31 165 LEU A N 1
ATOM 1284 C CA . LEU A 1 165 ? -7.674 9.915 11.714 1.00 88.31 165 LEU A CA 1
ATOM 1285 C C . LEU A 1 165 ? -8.546 9.323 12.821 1.00 88.31 165 LEU A C 1
ATOM 1287 O O . LEU A 1 165 ? -9.747 9.588 12.861 1.00 88.31 165 LEU A O 1
ATOM 1291 N N . VAL A 1 166 ? -7.947 8.553 13.728 1.00 89.25 166 VAL A N 1
ATOM 1292 C CA . VAL A 1 166 ? -8.652 7.896 14.838 1.00 89.25 166 VAL A CA 1
ATOM 1293 C C . VAL A 1 166 ? -8.154 8.378 16.198 1.00 89.25 166 VAL A C 1
ATOM 1295 O O . VAL A 1 166 ? -6.963 8.612 16.386 1.00 89.25 166 VAL A O 1
ATOM 1298 N N . ILE A 1 167 ? -9.067 8.484 17.165 1.00 88.50 167 ILE A N 1
ATOM 1299 C CA . ILE A 1 167 ? -8.754 8.701 18.585 1.00 88.50 167 ILE A CA 1
ATOM 1300 C C . ILE A 1 167 ? -9.307 7.561 19.442 1.00 88.50 167 ILE A C 1
ATOM 1302 O O . ILE A 1 167 ? -10.306 6.928 19.083 1.00 88.50 167 ILE A O 1
ATOM 1306 N N . SER A 1 168 ? -8.670 7.321 20.592 1.00 85.94 168 SER A N 1
ATOM 1307 C CA . SER A 1 168 ? -9.238 6.458 21.632 1.00 85.94 168 SER A CA 1
ATOM 1308 C C . SER A 1 168 ? -10.494 7.101 22.208 1.00 85.94 168 SER A C 1
ATOM 1310 O O . SER A 1 168 ? -10.561 8.322 22.366 1.00 85.94 168 SER A O 1
ATOM 1312 N N . THR A 1 169 ? -11.469 6.267 22.544 1.00 74.88 169 THR A N 1
ATOM 1313 C CA . THR A 1 169 ? -12.708 6.665 23.228 1.00 74.88 169 THR A CA 1
ATOM 1314 C C . THR A 1 169 ? -12.642 6.389 24.714 1.00 74.88 169 THR A C 1
ATOM 1316 O O . THR A 1 169 ? -12.004 5.368 25.070 1.00 74.88 169 THR A O 1
#